Protein AF-A0A7C2IGV0-F1 (afdb_monomer)

Mean predicted aligned error: 4.7 Å

pLDDT: mean 86.32, std 9.78, range [57.31, 97.69]

Foldseek 3Di:
DEEEEPQDPPDLVNQVVVLVVVQVVCVVPVVDKDWYFYDAPATDDTDIDHNPDDDDSDDDHNPHHAPVRVVVVCVVVVHDDQEYEYEDLAPHHDDPDDDPHAYEYAHEPNHDDDPDHHYDYDDD

Nearest PDB structures (foldseek):
  5ufh-assembly1_A-2  TM=5.045E-01  e=1.522E+00  Bifidobacterium animalis subsp. lactis AD011
  1kyt-assembly1_A  TM=3.715E-01  e=5.936E-01  Thermoplasma acidophilum
  3ddh-assembly1_B  TM=4.324E-01  e=5.893E+00  Bacteroides thetaiotaomicron

Structure (mmCIF, N/CA/C/O backbone):
data_AF-A0A7C2IGV0-F1
#
_entry.id   AF-A0A7C2IGV0-F1
#
loop_
_atom_site.group_PDB
_atom_site.id
_atom_site.type_symbol
_atom_site.label_atom_id
_atom_site.label_alt_id
_atom_site.label_comp_id
_atom_site.label_asym_id
_atom_site.label_entity_id
_atom_site.label_seq_id
_atom_site.pdbx_PDB_ins_code
_atom_site.Cartn_x
_atom_site.Cartn_y
_atom_site.Cartn_z
_atom_site.occupancy
_atom_site.B_iso_or_equiv
_atom_site.auth_seq_id
_atom_site.auth_comp_id
_atom_site.auth_asym_id
_atom_site.auth_atom_id
_atom_site.pdbx_PDB_model_num
ATOM 1 N N . MET A 1 1 ? -6.453 -1.230 4.838 1.00 92.00 1 MET A N 1
ATOM 2 C CA . MET A 1 1 ? -4.978 -1.256 4.732 1.00 92.00 1 MET A CA 1
ATOM 3 C C . MET A 1 1 ? -4.549 -0.478 3.509 1.00 92.00 1 MET A C 1
ATOM 5 O O . MET A 1 1 ? -5.321 -0.406 2.555 1.00 92.00 1 MET A O 1
ATOM 9 N N . VAL A 1 2 ? -3.341 0.075 3.538 1.00 92.75 2 VAL A N 1
ATOM 10 C CA . VAL A 1 2 ? -2.743 0.822 2.429 1.00 92.75 2 VAL A CA 1
ATOM 11 C C . VAL A 1 2 ? -1.353 0.268 2.133 1.00 92.75 2 VAL A C 1
ATOM 13 O O . VAL A 1 2 ? -0.578 0.027 3.050 1.00 92.75 2 VAL A O 1
ATOM 16 N N . ALA A 1 3 ? -1.037 0.061 0.864 1.00 93.69 3 ALA A N 1
ATOM 17 C CA . ALA A 1 3 ? 0.289 -0.298 0.394 1.00 93.69 3 ALA A CA 1
ATOM 18 C C . ALA A 1 3 ? 0.789 0.767 -0.580 1.00 93.69 3 ALA A C 1
ATOM 20 O O . ALA A 1 3 ? 0.030 1.259 -1.416 1.00 93.69 3 ALA A O 1
ATOM 21 N N . ILE A 1 4 ? 2.057 1.130 -0.445 1.00 90.56 4 ILE A N 1
ATOM 22 C CA . ILE A 1 4 ? 2.714 2.160 -1.238 1.00 90.56 4 ILE A CA 1
ATOM 23 C C . ILE A 1 4 ? 3.894 1.501 -1.935 1.00 90.56 4 ILE A C 1
ATOM 25 O O . ILE A 1 4 ? 4.805 1.005 -1.269 1.00 90.56 4 ILE A O 1
ATOM 29 N N . ASP A 1 5 ? 3.850 1.485 -3.261 1.00 88.56 5 ASP A N 1
ATOM 30 C CA . ASP A 1 5 ? 4.975 1.091 -4.095 1.00 88.56 5 ASP A CA 1
ATOM 31 C C . ASP A 1 5 ? 6.109 2.113 -3.978 1.00 88.56 5 ASP A C 1
ATOM 33 O O . ASP A 1 5 ? 5.903 3.306 -4.197 1.00 88.56 5 ASP A O 1
ATOM 37 N N . THR A 1 6 ? 7.298 1.650 -3.609 1.00 86.00 6 THR A N 1
ATOM 38 C CA . THR A 1 6 ? 8.511 2.465 -3.465 1.00 86.00 6 THR A CA 1
ATOM 39 C C . THR A 1 6 ? 9.610 2.056 -4.442 1.00 86.00 6 THR A C 1
ATOM 41 O O . THR A 1 6 ? 10.762 2.464 -4.288 1.00 86.00 6 THR A O 1
ATOM 44 N N . SER A 1 7 ? 9.277 1.239 -5.445 1.00 79.75 7 SER A N 1
ATOM 45 C CA . SER A 1 7 ? 10.224 0.757 -6.453 1.00 79.75 7 SER A CA 1
ATOM 46 C C . SER A 1 7 ? 10.697 1.852 -7.408 1.00 79.75 7 SER A C 1
ATOM 48 O O . SER A 1 7 ? 11.873 1.894 -7.775 1.00 79.75 7 SER A O 1
ATOM 50 N N . GLY A 1 8 ? 9.791 2.753 -7.779 1.00 72.88 8 GLY A N 1
ATOM 51 C CA . GLY A 1 8 ? 10.070 3.953 -8.552 1.00 72.88 8 GLY A CA 1
ATOM 52 C C . GLY A 1 8 ? 10.161 5.204 -7.673 1.00 72.88 8 GLY A C 1
ATOM 53 O O . GLY A 1 8 ? 9.802 5.184 -6.491 1.00 72.88 8 GLY A O 1
ATOM 54 N N . PRO A 1 9 ? 10.617 6.332 -8.240 1.00 61.56 9 PRO A N 1
ATOM 55 C CA . PRO A 1 9 ? 10.528 7.617 -7.571 1.00 61.56 9 PRO A CA 1
ATOM 56 C C . PRO A 1 9 ? 9.055 8.017 -7.436 1.00 61.56 9 PRO A C 1
ATOM 58 O O . PRO A 1 9 ? 8.482 8.634 -8.327 1.00 61.56 9 PRO A O 1
ATOM 61 N N . VAL A 1 10 ? 8.447 7.700 -6.297 1.00 63.41 10 VAL A N 1
ATOM 62 C CA . VAL A 1 10 ? 7.249 8.408 -5.847 1.00 63.41 10 VAL A CA 1
ATOM 63 C C . VAL A 1 10 ? 7.724 9.759 -5.335 1.00 63.41 10 VAL A C 1
ATOM 65 O O . VAL A 1 10 ? 8.498 9.832 -4.373 1.00 63.41 10 VAL A O 1
ATOM 68 N N . GLY A 1 11 ? 7.315 10.841 -5.996 1.00 63.16 11 GLY A N 1
ATOM 69 C CA . GLY A 1 11 ? 7.705 12.181 -5.591 1.00 63.16 11 GLY A CA 1
ATOM 70 C C . GLY A 1 11 ? 7.285 12.429 -4.145 1.00 63.16 11 GLY A C 1
ATOM 71 O O . GLY A 1 11 ? 6.163 12.117 -3.745 1.00 63.16 11 GLY A O 1
ATOM 72 N N . ALA A 1 12 ? 8.168 13.022 -3.339 1.00 68.56 12 ALA A N 1
ATOM 73 C CA . ALA A 1 12 ? 7.872 13.290 -1.930 1.00 68.56 12 ALA A CA 1
ATOM 74 C C . ALA A 1 12 ? 6.602 14.152 -1.748 1.00 68.56 12 ALA A C 1
ATOM 76 O O . ALA A 1 12 ? 5.937 14.072 -0.719 1.00 68.56 12 ALA A O 1
ATOM 77 N N . GLU A 1 13 ? 6.256 14.972 -2.745 1.00 71.94 13 GLU A N 1
ATOM 78 C CA . GLU A 1 13 ? 5.009 15.740 -2.787 1.00 71.94 13 GLU A CA 1
ATOM 79 C C . GLU A 1 13 ? 3.776 14.870 -3.039 1.00 71.94 13 GLU A C 1
ATOM 81 O O . GLU A 1 13 ? 2.775 15.047 -2.354 1.00 71.94 13 GLU A O 1
ATOM 86 N N . GLU A 1 14 ? 3.851 13.905 -3.956 1.00 72.31 14 GLU A N 1
ATOM 87 C CA . GLU A 1 14 ? 2.744 12.991 -4.272 1.00 72.31 14 GLU A CA 1
ATOM 88 C C . GLU A 1 14 ? 2.439 12.088 -3.082 1.00 72.31 14 GLU A C 1
ATOM 90 O O . GLU A 1 14 ? 1.282 11.933 -2.692 1.00 72.31 14 GLU A O 1
ATOM 95 N N . LE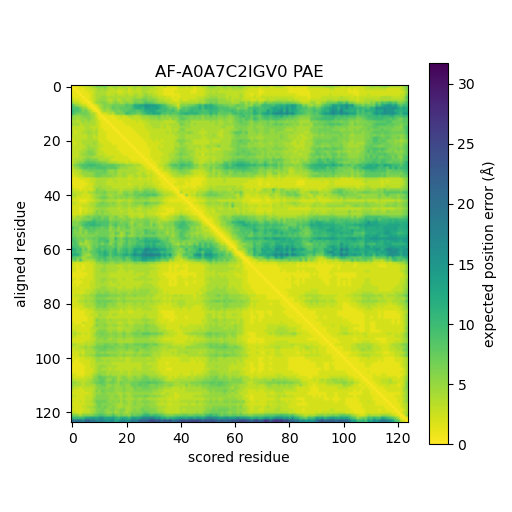U A 1 15 ? 3.492 11.573 -2.441 1.00 74.88 15 LEU A N 1
ATOM 96 C CA . LEU A 1 15 ? 3.370 10.805 -1.211 1.00 74.88 15 LEU A CA 1
ATOM 97 C C . LEU A 1 15 ? 2.716 11.632 -0.095 1.00 74.88 15 LEU A C 1
ATOM 99 O O . LEU A 1 15 ? 1.806 11.151 0.579 1.00 74.88 15 LEU A O 1
ATOM 103 N N . ARG A 1 16 ? 3.156 12.883 0.103 1.00 77.19 16 ARG A N 1
ATOM 104 C CA . ARG A 1 16 ? 2.575 13.780 1.115 1.00 77.19 16 ARG A CA 1
ATOM 105 C C . ARG A 1 16 ? 1.123 14.125 0.820 1.00 77.19 16 ARG A C 1
ATOM 107 O O . ARG A 1 16 ? 0.328 14.131 1.757 1.00 77.19 16 ARG A O 1
ATOM 114 N N . ALA A 1 17 ? 0.781 14.404 -0.436 1.00 79.12 17 ALA A N 1
ATOM 115 C CA . ALA A 1 17 ? -0.588 14.696 -0.842 1.00 79.12 17 ALA A CA 1
ATOM 116 C C . ALA A 1 17 ? -1.489 13.492 -0.548 1.00 79.12 17 ALA A C 1
ATOM 118 O O . ALA A 1 17 ? -2.473 13.624 0.173 1.00 79.12 17 ALA A O 1
ATOM 119 N N . PHE A 1 18 ? -1.085 12.296 -0.985 1.00 78.19 18 PHE A N 1
ATOM 120 C CA . PHE A 1 18 ? -1.844 11.078 -0.727 1.00 78.19 18 PHE A C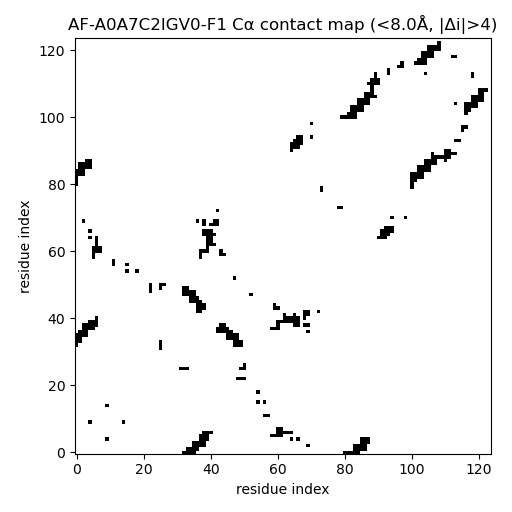A 1
ATOM 121 C C . PHE A 1 18 ? -2.017 10.796 0.771 1.00 78.19 18 PHE A C 1
ATOM 123 O O . PHE A 1 18 ? -3.124 10.522 1.230 1.00 78.19 18 PHE A O 1
ATOM 130 N N . LEU A 1 19 ? -0.933 10.851 1.548 1.00 79.88 19 LEU A N 1
ATOM 131 C CA . LEU A 1 19 ? -0.997 10.567 2.981 1.00 79.88 19 LEU A CA 1
ATOM 132 C C . LEU A 1 19 ? -1.833 11.613 3.737 1.00 79.88 19 LEU A C 1
ATOM 134 O O . LEU A 1 19 ? -2.479 11.266 4.726 1.00 79.88 19 LEU A O 1
ATOM 138 N N . SER A 1 20 ? -1.854 12.864 3.266 1.00 82.69 20 SER A N 1
ATOM 139 C CA . SER A 1 20 ? -2.729 13.919 3.798 1.00 82.69 20 SER A CA 1
ATOM 140 C C . SER A 1 20 ? -4.205 13.635 3.508 1.00 82.69 20 SER A C 1
ATOM 142 O O . SER A 1 20 ? -5.020 13.703 4.423 1.00 82.69 20 SER A O 1
ATOM 144 N N . GLU A 1 21 ? -4.550 13.239 2.280 1.00 84.88 21 GLU A N 1
ATOM 145 C CA . GLU A 1 21 ? -5.921 12.837 1.922 1.00 84.88 21 GLU A CA 1
ATOM 146 C C . GLU A 1 21 ? -6.375 11.609 2.723 1.00 84.88 21 GLU A C 1
ATOM 148 O O . GLU A 1 21 ? -7.471 11.579 3.287 1.00 84.88 21 GLU A O 1
ATOM 153 N N . LEU A 1 22 ? -5.500 10.605 2.850 1.00 82.19 22 LEU A N 1
ATOM 154 C CA . LEU A 1 22 ? -5.763 9.423 3.665 1.00 82.19 22 LEU A CA 1
ATOM 155 C C . LEU A 1 22 ? -6.011 9.797 5.131 1.00 82.19 22 LEU A C 1
ATOM 157 O O . LEU A 1 22 ? -6.923 9.249 5.749 1.00 82.19 22 LEU A O 1
ATOM 161 N N . ARG A 1 23 ? -5.242 10.740 5.683 1.00 83.19 23 ARG A N 1
ATOM 162 C CA . ARG A 1 23 ? -5.481 11.259 7.033 1.00 83.19 23 ARG A CA 1
ATOM 163 C C . ARG A 1 23 ? -6.847 11.929 7.143 1.00 83.19 23 ARG A C 1
ATOM 165 O O . ARG A 1 23 ? -7.576 11.597 8.070 1.00 83.19 23 ARG A O 1
ATOM 172 N N . GLY A 1 24 ? -7.219 12.788 6.196 1.00 84.38 24 GLY A N 1
ATOM 173 C CA . GLY A 1 24 ? -8.539 13.427 6.184 1.00 84.38 24 GLY A CA 1
ATOM 174 C C . GLY A 1 24 ? -9.686 12.409 6.190 1.00 84.38 24 GLY A C 1
ATOM 175 O O . GLY A 1 24 ? -10.672 12.577 6.909 1.00 84.38 24 GLY A O 1
ATOM 176 N N . ILE A 1 25 ? -9.531 11.291 5.469 1.00 82.81 25 ILE A N 1
ATOM 177 C CA . ILE A 1 25 ? -10.479 10.167 5.525 1.00 82.81 25 ILE A CA 1
ATOM 178 C C . ILE A 1 25 ? -10.512 9.552 6.933 1.00 82.81 25 ILE A C 1
ATOM 180 O O . ILE A 1 25 ? -11.591 9.335 7.480 1.00 82.81 25 ILE A O 1
ATOM 184 N N . LEU A 1 26 ? -9.363 9.263 7.543 1.00 82.50 26 LEU A N 1
ATOM 185 C CA . LEU A 1 26 ? -9.314 8.655 8.880 1.00 82.50 26 LEU A CA 1
ATOM 186 C C . LEU A 1 26 ? -9.906 9.564 9.966 1.00 82.50 26 LEU A C 1
ATOM 188 O O . LEU A 1 26 ? -10.618 9.077 10.843 1.00 82.50 26 LEU A O 1
ATOM 192 N N . GLU A 1 27 ? -9.680 10.874 9.875 1.00 83.81 27 GLU A N 1
ATOM 193 C CA . GLU A 1 27 ? -10.263 11.876 10.774 1.00 83.81 27 GLU A CA 1
ATOM 194 C C . GLU A 1 27 ? -11.793 11.939 10.644 1.00 83.81 27 GLU A C 1
ATOM 196 O O . GLU A 1 27 ? -12.505 11.989 11.650 1.00 83.81 27 GLU A O 1
ATOM 201 N N . ALA A 1 28 ? -12.320 11.863 9.417 1.00 86.38 28 ALA A N 1
ATOM 202 C CA . ALA A 1 28 ? -13.762 11.823 9.167 1.00 86.38 28 ALA A CA 1
ATOM 203 C C . ALA A 1 28 ? -14.422 10.515 9.643 1.00 86.38 28 ALA A C 1
ATOM 205 O O . ALA A 1 28 ? -15.622 10.494 9.936 1.00 86.38 28 ALA A O 1
ATOM 206 N N . TYR A 1 29 ? -13.653 9.426 9.753 1.00 84.31 29 TYR A N 1
ATOM 207 C CA . TYR A 1 29 ? -14.141 8.109 10.163 1.00 84.31 29 TYR A CA 1
ATOM 208 C C . TYR A 1 29 ? -13.309 7.512 11.316 1.00 84.31 29 TYR A C 1
ATOM 210 O O . TYR A 1 29 ? -12.595 6.531 11.106 1.00 84.31 29 TYR A O 1
ATOM 218 N N . PRO A 1 30 ? -13.486 7.970 12.573 1.00 78.62 30 PRO A N 1
ATOM 219 C CA . PRO A 1 30 ? -12.625 7.605 13.713 1.00 78.62 30 PRO A CA 1
ATOM 220 C C . PRO A 1 30 ? -12.583 6.113 14.089 1.00 78.62 30 PRO A C 1
ATOM 222 O O . PRO A 1 30 ? -11.773 5.688 14.909 1.00 78.62 30 PRO A O 1
ATOM 225 N N . ARG A 1 31 ? -13.498 5.297 13.549 1.00 83.56 31 ARG A N 1
ATOM 226 C CA . ARG A 1 31 ? -13.505 3.835 13.747 1.00 83.56 31 ARG A CA 1
ATOM 227 C C . ARG A 1 31 ? -12.674 3.088 12.703 1.00 83.56 31 ARG A C 1
ATOM 229 O O . ARG A 1 31 ? -12.458 1.887 12.857 1.00 83.56 31 ARG A O 1
ATOM 236 N N . VAL A 1 32 ? -12.258 3.764 11.636 1.00 81.81 32 VAL A N 1
ATOM 237 C CA . VAL A 1 32 ? -11.401 3.204 10.595 1.00 81.81 32 VAL A CA 1
ATOM 238 C C . VAL A 1 32 ? -9.963 3.258 11.087 1.00 81.81 32 VAL A C 1
ATOM 240 O O . VAL A 1 32 ? -9.506 4.266 11.614 1.00 81.81 32 VAL A O 1
ATOM 243 N N . ARG A 1 33 ? -9.248 2.149 10.915 1.00 83.06 33 ARG A N 1
ATOM 244 C CA . ARG A 1 33 ? -7.808 2.059 11.155 1.00 83.06 33 ARG A CA 1
ATOM 245 C C . ARG A 1 33 ? -7.108 1.743 9.847 1.00 83.06 33 ARG A C 1
ATOM 247 O O . ARG A 1 33 ? -7.654 1.006 9.018 1.00 83.06 33 ARG A O 1
ATOM 254 N N . ALA A 1 34 ? -5.907 2.272 9.670 1.00 88.25 34 ALA A N 1
ATOM 255 C CA . ALA A 1 34 ? -5.111 2.010 8.486 1.00 88.25 34 ALA A CA 1
ATOM 256 C C . ALA A 1 34 ? -3.712 1.532 8.860 1.00 88.25 34 ALA A C 1
ATOM 258 O O . ALA A 1 34 ? -2.844 2.330 9.175 1.00 88.25 34 ALA A O 1
ATOM 259 N N . THR A 1 35 ? -3.455 0.240 8.689 1.00 91.81 35 THR A N 1
ATOM 260 C CA . THR A 1 35 ? -2.085 -0.250 8.530 1.00 91.81 35 THR A CA 1
ATOM 261 C C . THR A 1 35 ? -1.572 0.160 7.153 1.00 91.81 35 THR A C 1
ATOM 263 O O . THR A 1 35 ? -2.231 -0.124 6.141 1.00 91.81 35 THR A O 1
ATOM 266 N N . VAL A 1 36 ? -0.412 0.804 7.117 1.00 91.44 36 VAL A N 1
ATOM 267 C CA . VAL A 1 36 ? 0.305 1.229 5.916 1.00 91.44 36 VAL A CA 1
ATOM 268 C C . VAL A 1 36 ? 1.563 0.379 5.744 1.00 91.44 36 VAL A C 1
ATOM 270 O O . VAL A 1 36 ? 2.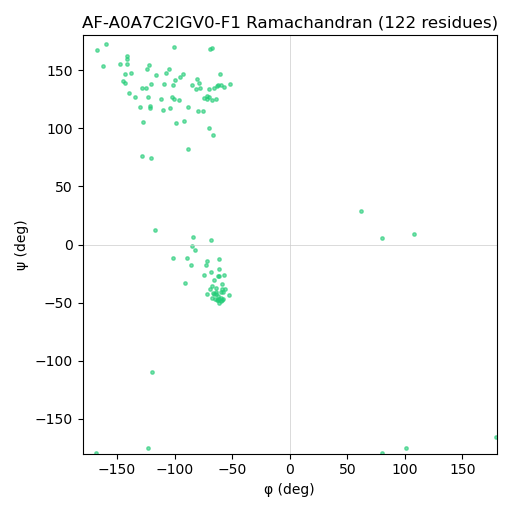263 0.087 6.713 1.00 91.44 36 VAL A O 1
ATOM 273 N N . MET A 1 37 ? 1.844 -0.027 4.508 1.00 92.94 37 MET A N 1
ATOM 274 C CA . MET A 1 37 ? 3.045 -0.767 4.127 1.00 92.94 37 MET A CA 1
ATOM 275 C C . MET A 1 37 ? 3.782 -0.042 3.003 1.00 92.94 37 MET A C 1
ATOM 277 O O . MET A 1 37 ? 3.157 0.366 2.028 1.00 92.94 37 MET A O 1
ATOM 281 N N . ALA A 1 38 ? 5.103 0.075 3.113 1.00 90.38 38 ALA A N 1
ATOM 282 C CA . ALA A 1 38 ? 5.967 0.503 2.013 1.00 90.38 38 ALA A CA 1
ATOM 283 C C . ALA A 1 38 ? 6.654 -0.726 1.410 1.00 90.38 38 ALA A C 1
ATOM 285 O O . ALA A 1 38 ? 7.249 -1.512 2.157 1.00 90.38 38 ALA A O 1
ATOM 286 N N . CYS A 1 39 ? 6.547 -0.907 0.096 1.00 90.62 39 CYS A N 1
ATOM 287 C CA . CYS A 1 39 ? 7.003 -2.114 -0.587 1.00 90.62 39 CYS A CA 1
ATOM 288 C C . CYS A 1 39 ? 7.605 -1.804 -1.955 1.00 90.62 39 CYS A C 1
ATOM 290 O O . CYS A 1 39 ? 7.024 -1.042 -2.718 1.00 90.62 39 CYS A O 1
ATOM 292 N N . ASP A 1 40 ? 8.704 -2.468 -2.290 1.00 86.19 40 ASP A N 1
ATOM 293 C CA . ASP A 1 40 ? 9.239 -2.545 -3.650 1.00 86.19 40 ASP A CA 1
ATOM 294 C C . ASP A 1 40 ? 9.269 -4.018 -4.110 1.00 86.19 40 ASP A C 1
ATOM 296 O O . ASP A 1 40 ? 8.209 -4.606 -4.294 1.00 86.19 40 ASP A O 1
ATOM 300 N N . ALA A 1 41 ? 10.429 -4.661 -4.245 1.00 87.75 41 ALA A N 1
ATOM 301 C CA . ALA A 1 41 ? 10.567 -6.111 -4.301 1.00 87.75 41 ALA A CA 1
ATOM 302 C C . ALA A 1 41 ? 10.346 -6.784 -2.929 1.00 87.75 41 ALA A C 1
ATOM 304 O O . ALA A 1 41 ? 10.095 -7.989 -2.880 1.00 87.75 41 ALA A O 1
ATOM 305 N N . GLU A 1 42 ? 10.414 -6.029 -1.827 1.00 89.31 42 GLU A N 1
ATOM 306 C CA . GLU A 1 42 ? 10.138 -6.496 -0.463 1.00 89.31 42 GLU A CA 1
ATOM 307 C C . GLU A 1 42 ? 9.398 -5.430 0.365 1.00 89.31 42 GLU A C 1
ATOM 309 O O . GLU A 1 42 ? 9.437 -4.238 0.061 1.00 89.31 42 GLU A O 1
ATOM 314 N N . VAL A 1 43 ? 8.720 -5.845 1.445 1.00 90.44 43 VAL A N 1
ATOM 315 C CA . VAL A 1 43 ? 8.095 -4.905 2.393 1.00 90.44 43 VAL A CA 1
ATOM 316 C C . VAL A 1 43 ? 9.156 -4.356 3.347 1.00 90.44 43 VAL A C 1
ATOM 318 O O . VAL A 1 43 ? 9.678 -5.091 4.185 1.00 90.44 43 VAL A O 1
ATOM 321 N N . HIS A 1 44 ? 9.418 -3.051 3.275 1.00 87.00 44 HIS A N 1
ATOM 322 C CA . HIS A 1 44 ? 10.445 -2.374 4.081 1.00 87.00 44 HIS A CA 1
ATOM 323 C C . HIS A 1 44 ? 9.926 -1.823 5.401 1.00 87.00 44 HIS A C 1
ATOM 325 O O . HIS A 1 44 ? 10.669 -1.722 6.379 1.00 87.00 44 HIS A O 1
ATOM 331 N N . GLN A 1 45 ? 8.668 -1.390 5.423 1.00 87.75 45 GLN A N 1
ATOM 332 C CA . GLN A 1 45 ? 8.071 -0.711 6.568 1.00 87.75 45 GLN A CA 1
ATOM 333 C C . GLN A 1 45 ? 6.604 -1.098 6.691 1.00 87.75 45 GLN A C 1
ATOM 335 O O . GLN A 1 45 ? 5.897 -1.199 5.690 1.00 87.75 45 GLN A O 1
ATOM 340 N N . VAL A 1 46 ? 6.159 -1.280 7.933 1.00 90.31 46 VAL A N 1
ATOM 341 C CA . VAL A 1 46 ? 4.759 -1.489 8.303 1.00 90.31 46 VAL A CA 1
ATOM 342 C C . VAL A 1 46 ? 4.477 -0.595 9.502 1.00 90.31 46 VAL A C 1
ATOM 344 O O . VAL A 1 46 ? 5.219 -0.651 10.484 1.00 90.31 46 VAL A O 1
ATOM 347 N N . TRP A 1 47 ? 3.444 0.237 9.429 1.00 88.88 47 TRP A N 1
ATOM 348 C CA . TRP A 1 47 ? 3.038 1.096 10.541 1.00 88.88 47 TRP A CA 1
ATOM 349 C C . TRP A 1 47 ? 1.529 1.312 10.548 1.00 88.88 47 TRP A C 1
ATOM 351 O O . TRP A 1 47 ? 0.873 1.201 9.517 1.00 88.88 47 TRP A O 1
ATOM 361 N N . GLU A 1 48 ? 0.969 1.621 11.711 1.00 88.00 48 GLU A N 1
ATOM 362 C CA . GLU A 1 48 ? -0.410 2.093 11.809 1.00 88.00 48 GLU A CA 1
ATOM 363 C C . GLU A 1 48 ? -0.437 3.600 11.565 1.00 88.00 48 GLU A C 1
ATOM 365 O O . GLU A 1 48 ? 0.422 4.327 12.062 1.00 88.00 48 GLU A O 1
ATOM 370 N N . LEU A 1 49 ? -1.408 4.056 10.784 1.00 83.44 49 LEU A N 1
ATOM 371 C CA . LEU A 1 49 ? -1.705 5.459 10.567 1.00 83.44 49 LEU A CA 1
ATOM 372 C C . LEU A 1 49 ? -2.951 5.822 11.372 1.00 83.44 49 LEU A C 1
ATOM 374 O O . LEU A 1 49 ? -4.046 5.307 11.127 1.00 83.44 49 LEU A O 1
ATOM 378 N N . ASP A 1 50 ? -2.760 6.733 12.312 1.00 77.50 50 ASP A N 1
ATOM 379 C CA . ASP A 1 50 ? -3.804 7.437 13.046 1.00 77.50 50 ASP A CA 1
ATOM 380 C C . ASP A 1 50 ? -3.644 8.962 12.876 1.00 77.50 50 ASP A C 1
ATOM 382 O O . ASP A 1 50 ? -2.808 9.443 12.102 1.00 77.50 50 ASP A O 1
ATOM 386 N N . GLN A 1 51 ? -4.480 9.725 13.581 1.00 71.44 51 GLN A N 1
ATOM 387 C CA . GLN A 1 51 ? -4.482 11.192 13.560 1.00 71.44 51 GLN A CA 1
ATOM 388 C C . GLN A 1 51 ? -3.157 11.811 14.061 1.00 71.44 51 GLN A C 1
ATOM 390 O O . GLN A 1 51 ? -2.779 12.897 13.623 1.00 71.44 51 GLN A O 1
ATOM 395 N N . ASP A 1 52 ? -2.429 11.107 14.934 1.00 74.12 52 ASP A N 1
ATOM 396 C CA . ASP A 1 52 ? -1.232 11.596 15.629 1.00 74.12 52 ASP A CA 1
ATOM 397 C C . ASP A 1 52 ? 0.071 11.073 14.992 1.00 74.12 52 ASP A C 1
ATOM 399 O O . ASP A 1 52 ? 1.172 11.550 15.281 1.00 74.12 52 ASP A O 1
ATOM 403 N N . THR A 1 53 ? -0.036 10.102 14.087 1.00 75.81 53 THR A N 1
ATOM 404 C CA . THR A 1 53 ? 1.093 9.448 13.424 1.00 75.81 53 THR A CA 1
ATOM 405 C C . THR A 1 53 ? 1.869 10.446 12.573 1.00 75.81 53 THR A C 1
ATOM 407 O O . THR A 1 53 ? 1.321 11.069 11.670 1.00 75.81 53 THR A O 1
ATOM 410 N N . LEU A 1 54 ? 3.177 10.581 12.780 1.00 73.06 54 LEU A N 1
ATOM 411 C CA . LEU A 1 54 ? 4.015 11.395 11.896 1.00 73.06 54 LEU A CA 1
ATOM 412 C C . LEU A 1 54 ? 4.200 10.695 10.545 1.00 73.06 54 LEU A C 1
ATOM 414 O O . LEU A 1 54 ? 4.647 9.550 10.484 1.00 73.06 54 LEU A O 1
ATOM 418 N N . LEU A 1 55 ? 3.870 11.392 9.454 1.00 72.88 55 LEU A N 1
ATOM 419 C CA . LEU A 1 55 ? 4.070 10.860 8.109 1.00 72.88 55 LEU A CA 1
ATOM 420 C C . LEU A 1 55 ? 5.569 10.807 7.787 1.00 72.88 55 LEU A C 1
ATOM 422 O O . LEU A 1 55 ? 6.271 11.800 8.005 1.00 72.88 55 LEU A O 1
ATOM 426 N N . PRO A 1 56 ? 6.073 9.691 7.238 1.00 70.25 56 PRO A N 1
ATOM 427 C CA . PRO A 1 56 ? 7.470 9.60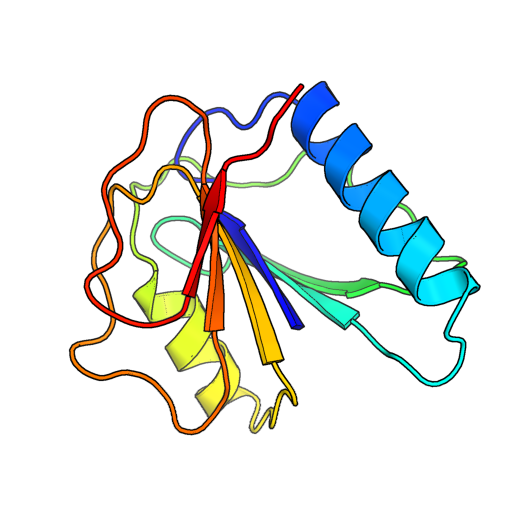2 6.846 1.00 70.25 56 PRO A CA 1
ATOM 428 C C . PRO A 1 56 ? 7.786 10.616 5.738 1.00 70.25 56 PRO A C 1
ATOM 430 O O . PRO A 1 56 ? 7.035 10.774 4.776 1.00 70.25 56 PRO A O 1
ATOM 433 N N . HIS A 1 57 ? 8.925 11.301 5.863 1.00 65.31 57 HIS A N 1
ATOM 434 C CA . HIS A 1 57 ? 9.396 12.251 4.848 1.00 65.31 57 HIS A CA 1
ATOM 435 C C . HIS A 1 57 ? 9.948 11.558 3.597 1.00 65.31 57 HIS A C 1
ATOM 437 O O . HIS A 1 57 ? 9.932 12.140 2.513 1.00 65.31 57 HIS A O 1
ATOM 443 N N . THR A 1 58 ? 10.437 10.328 3.763 1.00 66.81 58 THR A N 1
ATOM 444 C CA . THR A 1 58 ? 10.943 9.453 2.708 1.00 66.81 58 THR A CA 1
ATOM 445 C C . THR A 1 58 ? 10.552 8.014 3.023 1.00 66.81 58 THR A C 1
ATOM 447 O O . THR A 1 58 ? 10.500 7.615 4.188 1.00 66.81 58 THR A O 1
ATOM 450 N N . LEU A 1 59 ? 10.290 7.227 1.984 1.00 71.94 59 LEU A N 1
ATOM 451 C CA . LEU A 1 59 ? 10.137 5.780 2.095 1.00 71.94 59 LEU A CA 1
ATOM 452 C C . LEU A 1 59 ? 11.369 5.102 1.493 1.00 71.94 59 LEU A C 1
ATOM 454 O O . LEU A 1 59 ? 11.982 5.630 0.565 1.00 71.94 59 LEU A O 1
ATOM 458 N N . LYS A 1 60 ? 11.752 3.948 2.043 1.00 69.31 60 LYS A N 1
ATOM 459 C CA . LYS A 1 60 ? 12.839 3.130 1.490 1.00 69.31 60 LYS A CA 1
ATOM 460 C C . LYS A 1 60 ? 12.324 2.305 0.306 1.00 69.31 60 LYS A C 1
ATOM 462 O O . LYS A 1 60 ? 11.202 1.803 0.367 1.00 69.31 60 LYS A O 1
ATOM 467 N N . GLY A 1 61 ? 13.149 2.148 -0.726 1.00 70.62 61 GLY A N 1
ATOM 468 C CA . GLY A 1 61 ? 12.860 1.310 -1.889 1.00 70.62 61 GLY A CA 1
ATOM 469 C C . GLY A 1 61 ? 13.985 1.336 -2.931 1.00 70.62 61 GLY A C 1
ATOM 470 O O . GLY A 1 61 ? 15.087 1.810 -2.633 1.00 70.62 61 GLY A O 1
ATOM 471 N N . GLY A 1 62 ? 13.700 0.852 -4.144 1.00 69.19 62 GLY A N 1
ATOM 472 C CA . GLY A 1 62 ? 14.610 0.837 -5.298 1.00 69.19 62 GLY A CA 1
ATOM 473 C C . GLY A 1 62 ? 15.166 -0.541 -5.694 1.00 69.19 62 GLY A C 1
ATOM 474 O O . GLY A 1 62 ? 16.056 -0.611 -6.540 1.00 69.19 62 GLY A O 1
ATOM 475 N N . GLY A 1 63 ? 14.670 -1.635 -5.107 1.00 71.56 63 GLY A N 1
ATOM 476 C CA . GLY A 1 63 ? 15.121 -3.010 -5.377 1.00 71.56 63 GLY A CA 1
ATOM 477 C C . GLY A 1 63 ? 14.483 -3.712 -6.588 1.00 71.56 63 GLY A C 1
ATOM 478 O O . GLY A 1 63 ? 14.714 -4.903 -6.782 1.00 71.56 63 GLY A O 1
ATOM 479 N N . GLY A 1 64 ? 13.675 -3.009 -7.387 1.00 80.12 64 GLY A N 1
ATOM 480 C CA . GLY A 1 64 ? 12.747 -3.598 -8.365 1.00 80.12 64 GLY A CA 1
ATOM 481 C C . GLY A 1 64 ? 11.310 -3.611 -7.835 1.00 80.12 64 GLY A C 1
ATOM 482 O O . GLY A 1 64 ? 11.053 -3.066 -6.766 1.00 80.12 64 GLY A O 1
ATOM 483 N N . THR A 1 65 ? 10.370 -4.210 -8.569 1.00 85.31 65 THR A N 1
ATOM 484 C CA . THR A 1 65 ? 8.936 -4.087 -8.251 1.00 85.31 65 THR A CA 1
ATOM 485 C C . THR A 1 65 ? 8.244 -5.443 -8.212 1.00 85.31 65 THR A C 1
ATOM 487 O O . THR A 1 65 ? 8.149 -6.143 -9.222 1.00 85.31 65 THR A O 1
ATOM 490 N N . SER A 1 66 ? 7.704 -5.805 -7.051 1.00 92.38 66 SER A N 1
ATOM 491 C CA . SER A 1 66 ? 6.790 -6.935 -6.905 1.00 92.38 66 SER A CA 1
ATOM 492 C C . SER A 1 66 ? 5.675 -6.555 -5.944 1.00 92.38 66 SER A C 1
ATOM 494 O O . SER A 1 66 ? 5.922 -6.090 -4.841 1.00 92.38 66 SER A O 1
ATOM 496 N N . PHE A 1 67 ? 4.422 -6.780 -6.324 1.00 95.69 67 PHE A N 1
ATOM 497 C CA . PHE A 1 67 ? 3.289 -6.508 -5.437 1.00 95.69 67 PHE A CA 1
ATOM 498 C C . PHE A 1 67 ? 3.004 -7.685 -4.502 1.00 95.69 67 PHE A C 1
ATOM 500 O O . PHE A 1 67 ? 2.353 -7.519 -3.472 1.00 95.69 67 PHE A O 1
ATOM 507 N N . VAL A 1 68 ? 3.522 -8.875 -4.829 1.00 96.62 68 VAL A N 1
ATOM 508 C CA . VAL A 1 68 ? 3.374 -10.126 -4.064 1.00 96.62 68 VAL A CA 1
ATOM 509 C C . VAL A 1 68 ? 3.762 -10.007 -2.578 1.00 96.62 68 VAL A C 1
ATOM 511 O O . VAL A 1 68 ? 3.004 -10.525 -1.749 1.00 96.62 68 VAL A O 1
ATOM 514 N N . PRO A 1 69 ? 4.869 -9.339 -2.188 1.00 96.38 69 PRO A N 1
ATOM 515 C CA . PRO A 1 69 ? 5.304 -9.266 -0.796 1.00 96.38 69 PRO A CA 1
ATOM 516 C C . PRO A 1 69 ? 4.264 -8.649 0.140 1.00 96.38 69 PRO A C 1
ATOM 51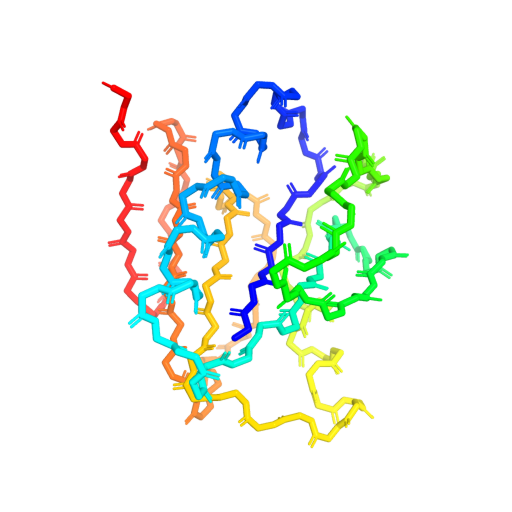8 O O . PRO A 1 69 ? 4.139 -9.106 1.272 1.00 96.38 69 PRO A O 1
ATOM 521 N N . VAL A 1 70 ? 3.469 -7.674 -0.317 1.00 96.94 70 VAL A N 1
ATOM 522 C CA . VAL A 1 70 ? 2.395 -7.075 0.496 1.00 96.94 70 VAL A CA 1
ATOM 523 C C . VAL A 1 70 ? 1.339 -8.113 0.863 1.00 96.94 70 VAL A C 1
ATOM 525 O O . VAL A 1 70 ? 0.969 -8.229 2.028 1.00 96.94 70 VAL A O 1
ATOM 528 N N . PHE A 1 71 ? 0.869 -8.901 -0.106 1.00 96.94 71 PHE A N 1
ATOM 529 C CA . PHE A 1 71 ? -0.161 -9.922 0.131 1.00 96.94 71 PHE A CA 1
ATOM 530 C C . PHE A 1 71 ? 0.367 -11.039 1.022 1.00 96.94 71 PHE A C 1
ATOM 532 O O . PHE A 1 71 ? -0.294 -11.434 1.979 1.00 96.94 71 PHE A O 1
ATOM 539 N N . ARG A 1 72 ? 1.608 -11.469 0.778 1.00 96.44 72 ARG A N 1
ATOM 540 C CA . ARG A 1 72 ? 2.296 -12.406 1.663 1.00 96.44 72 ARG A CA 1
ATOM 541 C C . ARG A 1 72 ? 2.400 -11.848 3.085 1.00 96.44 72 ARG A C 1
ATOM 543 O O . ARG A 1 72 ? 2.164 -12.578 4.039 1.00 96.44 72 ARG A O 1
ATOM 550 N N . LYS A 1 73 ? 2.696 -10.554 3.245 1.00 96.31 73 LYS A N 1
ATOM 551 C CA . LYS A 1 73 ? 2.805 -9.928 4.567 1.00 96.31 73 LYS A CA 1
ATOM 552 C C . LYS A 1 73 ? 1.468 -9.847 5.298 1.00 96.31 73 LYS A C 1
ATOM 554 O O . LYS A 1 73 ? 1.440 -10.015 6.514 1.00 96.31 73 LYS A O 1
ATOM 559 N N . VAL A 1 74 ? 0.373 -9.618 4.572 1.00 95.38 74 VAL A N 1
ATOM 560 C CA . VAL A 1 74 ? -0.994 -9.682 5.117 1.00 95.38 74 VAL A CA 1
ATOM 561 C C . VAL A 1 74 ? -1.267 -11.069 5.701 1.00 95.38 74 VAL A C 1
ATOM 563 O O . VAL A 1 74 ? -1.708 -11.162 6.846 1.00 95.38 74 VAL A O 1
ATOM 566 N N . GLU A 1 75 ? -0.946 -12.131 4.959 1.00 94.94 75 GLU A N 1
ATOM 567 C CA . GLU A 1 75 ? -1.112 -13.516 5.416 1.00 94.94 75 GLU A CA 1
ATOM 568 C C . GLU A 1 75 ? -0.203 -13.847 6.610 1.00 94.94 75 GLU A C 1
ATOM 570 O O . GLU A 1 75 ? -0.678 -14.370 7.616 1.00 94.94 75 GLU A O 1
ATOM 575 N N . GLU A 1 76 ? 1.085 -13.492 6.540 1.00 95.19 76 GLU A N 1
ATOM 576 C CA . GLU A 1 76 ? 2.069 -13.732 7.609 1.00 95.19 76 GLU A CA 1
ATOM 577 C C . GLU A 1 76 ? 1.679 -13.076 8.938 1.00 95.19 76 GLU A C 1
ATOM 579 O O . GLU A 1 76 ? 1.904 -13.646 10.004 1.00 95.19 76 GLU A O 1
ATOM 584 N N . LEU A 1 77 ? 1.113 -11.869 8.883 1.00 92.75 77 LEU A N 1
ATOM 585 C CA . LEU A 1 77 ? 0.677 -11.128 10.065 1.00 92.75 77 LEU A CA 1
ATOM 586 C C . LEU A 1 77 ? -0.740 -11.516 10.524 1.00 92.75 77 LEU A C 1
ATOM 588 O O . LEU A 1 77 ? -1.221 -10.969 11.516 1.00 92.75 77 LEU A O 1
ATOM 592 N N . GLY A 1 78 ? -1.420 -12.428 9.818 1.00 93.75 78 GLY A N 1
ATOM 593 C CA . GLY A 1 78 ? -2.800 -12.815 10.119 1.00 93.75 78 GLY A CA 1
ATOM 594 C C . GLY A 1 78 ? -3.792 -11.654 9.997 1.00 93.75 78 GLY A C 1
ATOM 595 O O . GLY A 1 78 ? -4.798 -11.619 10.707 1.00 93.75 78 GLY A O 1
ATOM 596 N N . LEU A 1 79 ? -3.499 -10.674 9.137 1.00 92.12 79 LEU A N 1
ATOM 597 C CA . LEU A 1 79 ? -4.337 -9.494 8.954 1.00 92.12 79 LEU A CA 1
ATOM 598 C C . LEU A 1 79 ? -5.547 -9.831 8.076 1.00 92.12 79 LEU A C 1
ATOM 600 O O . LEU A 1 79 ? -5.432 -10.502 7.054 1.00 92.12 79 LEU A O 1
ATOM 604 N N . ALA A 1 80 ? -6.711 -9.298 8.447 1.00 92.44 80 ALA A N 1
ATOM 605 C CA . ALA A 1 80 ? -7.955 -9.436 7.693 1.00 92.44 80 ALA A CA 1
ATOM 606 C C . ALA A 1 80 ? -8.480 -8.048 7.284 1.00 92.44 80 ALA A C 1
ATOM 608 O O . ALA A 1 80 ? -9.409 -7.526 7.906 1.00 92.44 80 ALA A O 1
ATOM 609 N N . PRO A 1 81 ? -7.858 -7.391 6.287 1.00 93.81 81 PRO A N 1
ATOM 610 C CA . PRO A 1 81 ? -8.287 -6.065 5.869 1.00 93.81 81 PRO A CA 1
ATOM 611 C C . PRO A 1 81 ? -9.690 -6.091 5.259 1.00 93.81 81 PRO A C 1
ATOM 613 O O . PRO A 1 81 ? -9.965 -6.874 4.354 1.00 93.81 81 PRO A O 1
ATOM 616 N N . SER A 1 82 ? -10.546 -5.145 5.656 1.00 93.94 82 SER A N 1
ATOM 617 C CA . SER A 1 82 ? -11.828 -4.905 4.971 1.00 93.94 82 SER A CA 1
ATOM 618 C C . SER A 1 82 ? -11.643 -4.460 3.515 1.00 93.94 82 SER A C 1
ATOM 620 O O . SER A 1 82 ? -12.527 -4.662 2.690 1.00 93.94 82 SER A O 1
ATOM 622 N N . ALA A 1 83 ? -10.502 -3.831 3.214 1.00 93.62 83 ALA A N 1
ATOM 623 C CA . ALA A 1 83 ? -10.026 -3.510 1.874 1.00 93.62 83 ALA A CA 1
ATOM 624 C C . ALA A 1 83 ? -8.519 -3.198 1.902 1.00 93.62 83 ALA A C 1
ATOM 626 O O . ALA A 1 83 ? -7.987 -2.711 2.914 1.00 93.62 83 ALA A O 1
ATOM 627 N N . LEU A 1 84 ? -7.852 -3.427 0.772 1.00 95.62 84 LEU A N 1
ATOM 628 C CA . LEU A 1 84 ? -6.488 -2.979 0.503 1.00 95.62 84 LEU A CA 1
ATOM 629 C C . LEU A 1 84 ? -6.504 -1.902 -0.584 1.00 95.62 84 LEU A C 1
ATOM 631 O O . LEU A 1 84 ? -7.017 -2.134 -1.676 1.00 95.62 84 LEU A O 1
ATOM 635 N N . VAL A 1 85 ? -5.920 -0.744 -0.293 1.00 93.62 85 VAL A N 1
ATOM 636 C CA . VAL A 1 85 ? -5.619 0.290 -1.289 1.00 93.62 85 VAL A CA 1
ATOM 637 C C . VAL A 1 85 ? -4.139 0.187 -1.634 1.00 93.62 85 VAL A C 1
ATOM 639 O O . VAL A 1 85 ? -3.317 0.211 -0.725 1.00 93.62 85 VAL A O 1
ATOM 642 N N . TYR A 1 86 ? -3.791 0.051 -2.908 1.00 93.88 86 TYR A N 1
ATOM 643 C CA . TYR A 1 86 ? -2.408 -0.100 -3.358 1.00 93.88 86 TYR A CA 1
ATOM 644 C C . TYR A 1 86 ? -2.057 1.027 -4.325 1.00 93.88 86 TYR A C 1
ATOM 646 O O . TYR A 1 86 ? -2.685 1.141 -5.373 1.00 93.88 86 TYR A O 1
ATOM 654 N N . ILE A 1 87 ? -1.064 1.843 -3.988 1.00 90.19 87 ILE A N 1
ATOM 655 C CA . ILE A 1 87 ? -0.578 2.934 -4.838 1.00 90.19 87 ILE A CA 1
ATOM 656 C C . ILE A 1 87 ? 0.633 2.449 -5.613 1.00 90.19 87 ILE A C 1
ATOM 658 O O . ILE A 1 87 ? 1.586 1.975 -5.000 1.00 90.19 87 ILE A O 1
ATOM 662 N N . THR A 1 88 ? 0.590 2.550 -6.934 1.00 89.88 88 THR A N 1
ATOM 663 C CA . THR A 1 88 ? 1.659 2.070 -7.818 1.00 89.88 88 THR A CA 1
ATOM 664 C C . THR A 1 88 ? 1.456 2.612 -9.232 1.00 89.88 88 THR A C 1
A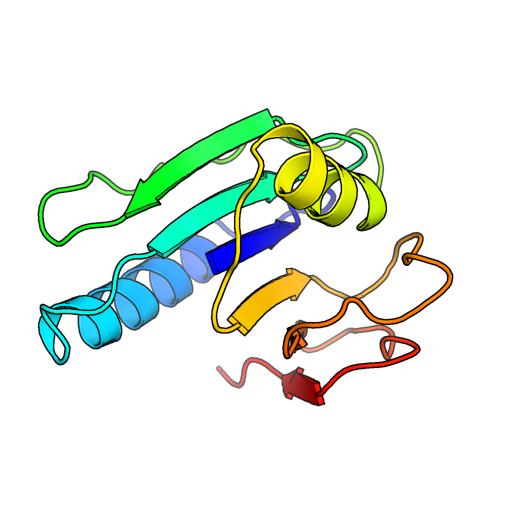TOM 666 O O . THR A 1 88 ? 0.382 3.106 -9.563 1.00 89.88 88 THR A O 1
ATOM 669 N N . ASP A 1 89 ? 2.459 2.499 -10.091 1.00 88.81 89 ASP A N 1
ATOM 670 C CA . ASP A 1 89 ? 2.290 2.606 -11.542 1.00 88.81 89 ASP A CA 1
ATOM 671 C C . ASP A 1 89 ? 1.819 1.279 -12.183 1.00 88.81 89 ASP A C 1
ATOM 673 O O . ASP A 1 89 ? 1.508 1.221 -13.369 1.00 88.81 89 ASP A O 1
ATOM 677 N N . GLY A 1 90 ? 1.721 0.193 -11.414 1.00 92.25 90 GLY A N 1
ATOM 678 C CA . GLY A 1 90 ? 1.277 -1.123 -11.875 1.00 92.25 90 GLY A CA 1
ATOM 679 C C . GLY A 1 90 ? 2.356 -1.942 -12.594 1.00 92.25 90 GLY A C 1
ATOM 680 O O . GLY A 1 90 ? 2.069 -3.027 -13.109 1.00 92.25 90 GLY A O 1
ATOM 681 N N . TYR A 1 91 ? 3.605 -1.483 -12.645 1.00 91.69 91 TYR A N 1
ATOM 682 C CA . TYR A 1 91 ? 4.696 -2.229 -13.270 1.00 91.69 91 TYR A CA 1
ATOM 683 C C . TYR A 1 91 ? 5.372 -3.171 -12.274 1.00 91.69 91 TYR A C 1
ATOM 685 O O . TYR A 1 91 ? 6.435 -2.881 -11.752 1.00 91.69 91 TYR A O 1
ATOM 693 N N . GLY A 1 92 ? 4.792 -4.350 -12.057 1.00 91.88 92 GLY A N 1
ATOM 694 C CA . GLY A 1 92 ? 5.396 -5.374 -11.205 1.00 91.88 92 GLY A CA 1
ATOM 695 C C . GLY A 1 92 ? 4.720 -6.732 -11.328 1.00 91.88 92 GLY A C 1
ATOM 696 O O . GLY A 1 92 ? 3.766 -6.909 -12.095 1.00 91.88 92 GLY A O 1
ATOM 697 N N . ASP A 1 93 ? 5.221 -7.697 -10.561 1.00 94.88 93 ASP A N 1
ATOM 698 C CA . ASP A 1 93 ? 4.594 -9.011 -10.440 1.00 94.88 93 ASP A CA 1
ATOM 699 C C . ASP A 1 93 ? 3.386 -8.967 -9.503 1.00 94.88 93 ASP A C 1
ATOM 701 O O . ASP A 1 93 ? 3.439 -8.423 -8.399 1.00 94.88 93 ASP A O 1
ATOM 705 N N . TYR A 1 94 ? 2.296 -9.597 -9.931 1.00 96.50 94 TYR A N 1
ATOM 706 C CA . TYR A 1 94 ? 1.051 -9.679 -9.175 1.00 96.50 94 TYR A CA 1
ATOM 707 C C . TYR A 1 94 ? 0.868 -11.072 -8.568 1.00 96.50 94 TYR A C 1
ATOM 709 O O . TYR A 1 94 ? 1.275 -12.067 -9.175 1.00 96.50 94 TYR A O 1
ATOM 717 N N . PRO A 1 95 ? 0.165 -11.192 -7.428 1.00 95.00 95 PRO A N 1
ATOM 718 C CA . PRO A 1 95 ? -0.369 -12.475 -6.997 1.00 95.00 95 PRO A CA 1
ATOM 719 C C . PRO A 1 95 ? -1.188 -13.135 -8.113 1.00 95.00 95 PRO A C 1
ATOM 721 O O . PRO A 1 95 ? -2.007 -12.489 -8.774 1.00 95.00 95 PRO A O 1
ATOM 724 N N . ALA A 1 96 ? -1.009 -14.447 -8.279 1.00 94.31 96 ALA A N 1
ATOM 725 C CA . ALA A 1 96 ? -1.673 -15.222 -9.329 1.00 94.31 96 ALA A CA 1
ATOM 726 C C . ALA A 1 96 ? -3.210 -15.213 -9.223 1.00 94.31 96 ALA A C 1
ATOM 728 O O . ALA A 1 96 ? -3.903 -15.511 -10.196 1.00 94.31 96 ALA A O 1
ATOM 729 N N . ARG A 1 97 ? -3.755 -14.911 -8.040 1.00 94.00 97 ARG A N 1
ATOM 730 C CA . ARG A 1 97 ? -5.193 -14.821 -7.775 1.00 94.00 97 ARG A CA 1
ATOM 731 C C . ARG A 1 97 ? -5.480 -13.608 -6.903 1.00 94.00 97 ARG A C 1
ATOM 733 O O . ARG A 1 97 ? -4.675 -13.259 -6.044 1.00 94.00 97 ARG A O 1
ATOM 740 N N . GLN A 1 98 ? -6.651 -13.015 -7.104 1.00 94.69 98 GLN A N 1
ATOM 741 C CA . GLN A 1 98 ? -7.165 -11.976 -6.221 1.00 94.69 98 GLN A CA 1
ATOM 742 C C . GLN A 1 98 ? -7.367 -12.544 -4.799 1.00 94.69 98 GLN A C 1
ATOM 744 O O . GLN A 1 98 ? -7.883 -13.661 -4.674 1.00 94.69 98 GLN A O 1
ATOM 749 N N . PRO A 1 99 ? -6.988 -11.811 -3.733 1.00 95.88 99 PRO A N 1
ATOM 750 C CA . PRO A 1 99 ? -7.241 -12.242 -2.360 1.00 95.88 99 PRO A CA 1
ATOM 751 C C . PRO A 1 99 ? -8.738 -12.198 -2.017 1.00 95.88 99 PRO A C 1
ATOM 753 O O . PRO A 1 99 ? -9.544 -11.591 -2.721 1.00 95.88 99 PRO A O 1
ATOM 756 N N . GLY A 1 100 ? -9.115 -12.795 -0.884 1.00 96.62 100 GLY A N 1
ATOM 757 C CA . GLY A 1 100 ? -10.503 -12.830 -0.399 1.00 96.62 100 GLY A CA 1
ATOM 758 C C . GLY A 1 100 ? -11.079 -11.482 0.064 1.00 96.62 100 GLY A C 1
ATOM 759 O O . GLY A 1 100 ? -12.201 -11.446 0.561 1.00 96.62 100 GLY A O 1
ATOM 760 N N . TYR A 1 101 ? -10.331 -10.387 -0.079 1.00 96.50 101 TYR A N 1
ATOM 761 C CA . TYR A 1 101 ? -10.746 -9.032 0.275 1.00 96.50 101 TYR A CA 1
ATOM 762 C C . TYR A 1 101 ? -10.673 -8.089 -0.939 1.00 96.50 101 TYR A C 1
ATOM 764 O O . TYR A 1 101 ? -9.895 -8.322 -1.870 1.00 96.50 101 TYR A O 1
ATOM 772 N N . PRO A 1 102 ? -11.467 -7.003 -0.956 1.00 97.31 102 PRO A N 1
ATOM 773 C CA . PRO A 1 102 ? -11.412 -6.003 -2.015 1.00 97.31 102 PRO A CA 1
ATOM 774 C C . PRO A 1 102 ? -10.031 -5.355 -2.129 1.00 97.31 102 PRO A C 1
ATOM 776 O O . PRO A 1 102 ? -9.431 -4.969 -1.123 1.00 97.31 102 PRO A O 1
ATOM 779 N N . VAL A 1 103 ? -9.568 -5.173 -3.366 1.00 97.69 103 VAL A N 1
ATOM 780 C CA . VAL A 1 103 ? -8.342 -4.430 -3.672 1.00 97.69 103 VAL A CA 1
ATOM 781 C C . VAL A 1 103 ? -8.668 -3.288 -4.624 1.00 97.69 103 VAL A C 1
ATOM 783 O O . VAL A 1 103 ? -9.291 -3.506 -5.670 1.00 97.69 103 VAL A O 1
ATOM 786 N N . LEU A 1 104 ? -8.267 -2.081 -4.232 1.00 96.06 104 LEU A N 1
ATOM 787 C CA . LEU A 1 104 ? -8.306 -0.874 -5.044 1.00 96.06 104 LEU A CA 1
ATOM 788 C C . LEU A 1 104 ? -6.876 -0.473 -5.404 1.00 96.06 104 LEU A C 1
ATOM 790 O O . LEU A 1 104 ? -6.095 -0.102 -4.533 1.00 96.06 104 LEU A O 1
ATOM 794 N N . TRP A 1 105 ? -6.557 -0.510 -6.687 1.00 95.06 105 TRP A N 1
ATOM 795 C CA . TRP A 1 105 ? -5.304 -0.015 -7.232 1.00 95.06 105 TRP A CA 1
ATOM 796 C C . TRP A 1 105 ? -5.451 1.466 -7.576 1.00 95.06 105 TRP A C 1
ATOM 798 O O . TRP A 1 105 ? -6.283 1.842 -8.400 1.00 95.06 105 TRP A O 1
ATOM 808 N N . VAL A 1 106 ? -4.661 2.307 -6.927 1.00 91.94 106 VAL A N 1
ATOM 809 C CA . VAL A 1 106 ? -4.573 3.740 -7.190 1.00 91.94 106 VAL A CA 1
ATOM 810 C C . VAL A 1 106 ? -3.346 3.957 -8.065 1.00 91.94 106 VAL A C 1
ATOM 812 O O . VAL A 1 106 ? -2.212 3.845 -7.605 1.00 91.94 106 VAL A O 1
ATOM 815 N N . LEU A 1 107 ? -3.596 4.196 -9.345 1.00 90.25 107 LEU A N 1
ATOM 816 C CA . LEU A 1 107 ? -2.585 4.204 -10.387 1.00 90.25 107 LEU A CA 1
ATOM 817 C C . LEU A 1 107 ? -2.077 5.619 -10.664 1.00 90.25 107 LEU A C 1
ATOM 819 O O . LEU A 1 107 ? -2.841 6.588 -10.637 1.00 90.25 107 LEU A O 1
ATOM 823 N N . THR A 1 108 ? -0.788 5.744 -10.963 1.00 85.94 108 THR A N 1
ATOM 824 C CA . THR A 1 108 ? -0.219 6.972 -11.533 1.00 85.94 108 THR A CA 1
ATOM 825 C C . THR A 1 108 ? -0.753 7.209 -12.957 1.00 85.94 108 THR A C 1
ATOM 827 O O . THR A 1 108 ? -1.409 6.353 -13.559 1.00 85.94 108 THR A O 1
ATOM 830 N N . LYS A 1 109 ? -0.507 8.401 -13.520 1.00 84.69 109 LYS A N 1
ATOM 831 C CA . LYS A 1 109 ? -0.993 8.752 -14.870 1.00 84.69 109 LYS A CA 1
ATOM 832 C C . LYS A 1 109 ? -0.483 7.781 -15.935 1.00 84.69 109 LYS A C 1
ATOM 834 O O . LYS A 1 109 ? -1.267 7.292 -16.743 1.00 84.69 109 LYS A O 1
ATOM 839 N N . GLU A 1 110 ? 0.811 7.489 -15.902 1.00 85.94 110 GLU A N 1
ATOM 840 C CA . GLU A 1 110 ? 1.431 6.462 -16.733 1.00 85.94 110 GLU A CA 1
ATOM 841 C C . GLU A 1 110 ? 1.440 5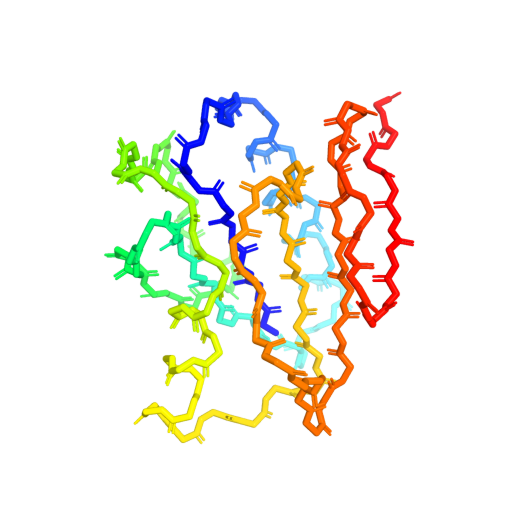.148 -15.963 1.00 85.94 110 GLU A C 1
ATOM 843 O O . GLU A 1 110 ? 2.204 4.997 -15.015 1.00 85.94 110 GLU A O 1
ATOM 848 N N . HIS A 1 111 ? 0.578 4.209 -16.353 1.00 90.75 111 HIS A N 1
ATOM 849 C CA . HIS A 1 111 ? 0.404 2.972 -15.604 1.00 90.75 111 HIS A CA 1
ATOM 850 C C . HIS A 1 111 ? 0.215 1.742 -16.486 1.00 90.75 111 HIS A C 1
ATOM 852 O O . HIS A 1 111 ? -0.177 1.824 -17.653 1.00 90.75 111 HIS A O 1
ATOM 858 N N . ARG A 1 112 ? 0.417 0.576 -15.875 1.00 93.38 112 ARG A N 1
ATOM 859 C CA . ARG A 1 112 ? -0.029 -0.724 -16.369 1.00 93.38 112 ARG A CA 1
ATOM 860 C C . ARG A 1 112 ? -1.291 -1.147 -15.624 1.00 93.38 112 ARG A C 1
ATOM 862 O O . ARG A 1 112 ? -1.392 -1.014 -14.408 1.00 93.38 112 ARG A O 1
ATOM 869 N N . GLN A 1 113 ? -2.260 -1.683 -16.362 1.00 95.94 113 GLN A N 1
ATOM 870 C CA . GLN A 1 113 ? -3.499 -2.171 -15.761 1.00 95.94 113 GLN A CA 1
ATOM 871 C C . GLN A 1 113 ? -3.256 -3.446 -14.934 1.00 95.94 113 GLN A C 1
ATOM 873 O O . GLN A 1 113 ? -2.715 -4.420 -15.473 1.00 95.94 113 GLN A O 1
ATOM 878 N N . PRO A 1 114 ? -3.683 -3.468 -13.656 1.00 96.81 114 PRO A N 1
ATOM 879 C CA . PRO A 1 114 ? -3.674 -4.670 -12.838 1.00 96.81 114 PRO A CA 1
ATOM 880 C C . PRO A 1 114 ? -4.557 -5.774 -13.437 1.00 96.81 114 PRO A C 1
ATOM 882 O O . PRO A 1 114 ? -5.609 -5.482 -14.008 1.00 96.81 114 PRO A O 1
ATOM 885 N N . PRO A 1 115 ? -4.190 -7.056 -13.272 1.00 97.00 115 PRO A N 1
ATOM 886 C CA . PRO A 1 115 ? -4.954 -8.176 -13.822 1.00 97.00 115 PRO A CA 1
ATOM 887 C C . PRO A 1 115 ? -6.289 -8.435 -13.100 1.00 97.00 115 PRO A C 1
ATOM 889 O O . PRO A 1 115 ? -7.112 -9.199 -13.600 1.00 97.00 115 PRO A O 1
ATOM 892 N N . TRP A 1 116 ? -6.501 -7.854 -11.917 1.00 97.50 116 TRP A N 1
ATOM 893 C CA . TRP A 1 116 ? -7.700 -8.036 -11.097 1.00 97.50 116 TRP A CA 1
ATOM 894 C C . TRP A 1 116 ? -7.862 -6.895 -10.085 1.00 97.50 116 TRP A C 1
ATOM 896 O O . TRP A 1 116 ? -6.960 -6.081 -9.888 1.00 97.50 116 TRP A O 1
ATOM 906 N N . GLY A 1 117 ? -8.999 -6.874 -9.384 1.00 96.31 117 GLY A N 1
ATOM 907 C CA . GLY A 1 117 ? -9.357 -5.789 -8.469 1.00 96.31 117 GLY A CA 1
ATOM 908 C C . GLY A 1 117 ? -9.920 -4.578 -9.211 1.00 96.31 117 GLY A C 1
ATOM 909 O O . GLY A 1 117 ? -10.080 -4.591 -10.430 1.00 96.31 117 GLY A O 1
ATOM 910 N N . ARG A 1 118 ? -10.271 -3.527 -8.468 1.00 97.38 118 ARG A N 1
ATOM 911 C CA . ARG A 1 118 ? -10.698 -2.253 -9.065 1.00 97.38 118 ARG A CA 1
ATOM 912 C C . ARG A 1 118 ? -9.489 -1.344 -9.213 1.00 97.38 118 ARG A C 1
ATOM 914 O O . ARG A 1 118 ? -8.619 -1.373 -8.351 1.00 97.38 118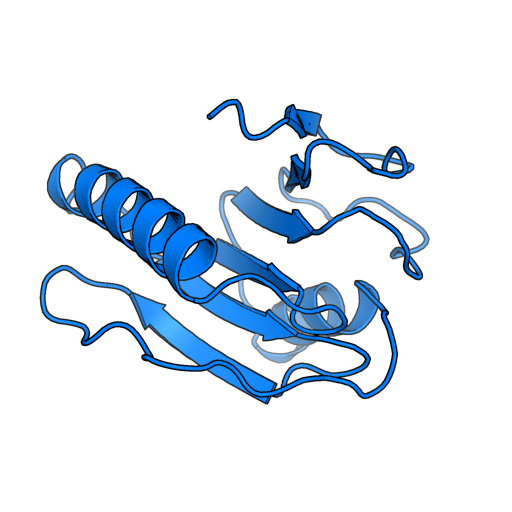 ARG A O 1
ATOM 921 N N . SER A 1 119 ? -9.456 -0.516 -10.247 1.00 95.69 119 SER A N 1
ATOM 922 C CA . SER A 1 119 ? -8.433 0.516 -10.414 1.00 95.69 119 SER A CA 1
ATOM 923 C C . SER A 1 119 ? -9.055 1.904 -10.575 1.00 95.69 119 SER A C 1
ATOM 925 O O . SER A 1 119 ? -10.190 2.042 -11.034 1.00 95.69 119 SER A O 1
ATOM 927 N N . THR A 1 120 ? -8.318 2.926 -10.151 1.00 93.31 120 THR A N 1
ATOM 928 C CA . THR A 1 120 ? -8.580 4.347 -10.419 1.00 93.31 120 THR A CA 1
ATOM 929 C C . THR A 1 120 ? -7.252 5.052 -10.654 1.00 93.31 120 THR A C 1
ATOM 931 O O . THR A 1 120 ? -6.229 4.586 -10.161 1.00 93.31 120 THR A O 1
ATOM 934 N N . VAL A 1 121 ? -7.253 6.167 -11.378 1.00 89.94 121 VAL A N 1
ATOM 935 C CA . VAL A 1 121 ? -6.049 6.976 -11.614 1.00 89.94 121 VAL A CA 1
ATOM 936 C C . VAL A 1 121 ? -6.054 8.174 -10.663 1.00 89.94 121 VAL A C 1
ATOM 938 O O . VAL A 1 121 ? -7.114 8.730 -10.382 1.00 89.94 121 VAL A O 1
ATOM 941 N N . LEU A 1 122 ? -4.886 8.542 -10.132 1.00 78.94 122 LEU A N 1
ATOM 942 C CA . LEU A 1 122 ? -4.693 9.790 -9.393 1.00 78.94 122 LEU A CA 1
ATOM 943 C C . LEU A 1 122 ? -4.777 10.974 -10.364 1.00 78.94 122 LEU A C 1
ATOM 945 O O . LEU A 1 122 ? -3.815 11.289 -11.074 1.00 78.94 122 LEU A O 1
ATOM 949 N N . ASP A 1 123 ? -5.933 11.629 -10.377 1.00 66.31 123 ASP A N 1
ATOM 950 C CA . ASP A 1 123 ? -6.099 12.929 -11.016 1.00 66.31 123 ASP A CA 1
ATOM 951 C C . ASP A 1 123 ? -5.437 13.995 -10.128 1.00 66.31 123 ASP A C 1
ATOM 953 O O . ASP A 1 123 ? -5.693 14.066 -8.927 1.00 66.31 123 ASP A O 1
ATOM 957 N N . ARG A 1 124 ? -4.529 14.781 -10.716 1.00 57.31 124 ARG A N 1
ATOM 958 C CA . ARG A 1 124 ? -4.001 16.004 -10.095 1.00 57.31 124 ARG A CA 1
ATOM 959 C C . ARG A 1 124 ? -4.897 17.172 -10.465 1.00 57.31 124 ARG A C 1
ATOM 961 O O . ARG A 1 124 ? -5.223 17.245 -11.674 1.00 57.31 124 ARG A O 1
#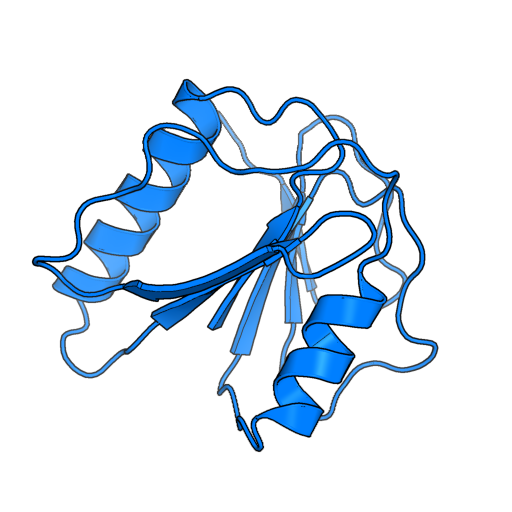

Radius of gyration: 13.48 Å; Cα contacts (8 Å, |Δi|>4): 223; chains: 1; bounding box: 29×31×32 Å

Secondary structure (DSSP, 8-state):
-EEEE-SS---HHHHHHHHHHHHHHHHH-TT--EEEEEESSSEEEEEEE-SSPPPPS-----S--BSHHHHHHHHHTT---S-EEEEE-S-SB--SS--SS-EEEEE-SS-PPPSSSEEEE---

Solvent-accessible surface area (backbone atoms only — not comparable to full-atom values): 7154 Å² total; per-residue (Å²): 54,38,37,38,51,26,33,60,90,67,49,64,64,59,54,49,52,50,54,50,53,52,45,56,52,38,67,78,34,79,87,58,73,33,47,38,32,34,26,9,54,49,68,76,47,76,46,72,53,60,96,82,52,82,78,75,83,71,82,69,60,58,77,42,47,29,56,40,42,58,59,52,48,33,60,76,69,69,58,82,53,86,34,38,38,35,37,36,39,50,76,53,48,68,61,96,60,83,65,103,46,54,39,39,37,41,24,42,86,76,59,44,85,68,98,62,70,48,76,48,66,62,81,129

Sequence (124 aa):
MVAIDTSGPVGAEELRAFLSELRGILEAYPRVRATVMACDAEVHQVWELDQDTLLPHTLKGGGGTSFVPVFRKVEELGLAPSALVYITDGYGDYPARQPGYPVLWVLTKEHRQPPWGRSTVLDR